Protein AF-A0A5Z5YJY0-F1 (afdb_monomer_lite)

Foldseek 3Di:
DPPPPPDPLVVVLVPDDFDDPPPDQPDDDDPDDDVVLLVCCCVFQSSNQWDADPVRDTGGDRRSHPVPCRNVVD

Sequence (74 aa):
MSSDNKVNVDVKLGVNKFYVDEGHPHIILRSSPDMQEFNKLIKACPAGLYKLDDAGNIHFDSAGCLECGTCRVL

InterPro domains:
  IPR012206 Ferredoxin-like, FixX [PIRSF036548] (4-74)
  IPR012206 Ferredoxin-like, FixX [PTHR43082] (5-74)

Structure (mmCIF, N/CA/C/O backbone):
data_AF-A0A5Z5YJY0-F1
#
_entry.id   AF-A0A5Z5YJY0-F1
#
loop_
_atom_site.group_PDB
_atom_site.id
_atom_site.type_symbol
_atom_site.label_atom_id
_atom_site.label_alt_id
_atom_site.label_comp_id
_atom_site.label_asym_id
_atom_site.label_entity_id
_atom_site.label_seq_id
_atom_site.pdbx_PDB_ins_code
_atom_site.Cartn_x
_atom_site.Cartn_y
_atom_site.Cartn_z
_atom_site.occupancy
_atom_site.B_iso_or_equiv
_atom_site.auth_seq_id
_atom_site.auth_comp_id
_atom_site.auth_asym_id
_atom_site.auth_atom_id
_atom_site.pdbx_PDB_model_num
ATOM 1 N N . MET A 1 1 ? 17.773 0.484 24.654 1.00 44.50 1 MET A N 1
ATOM 2 C CA . MET A 1 1 ? 18.137 1.110 23.369 1.00 44.50 1 MET A CA 1
ATOM 3 C C . MET A 1 1 ? 16.856 1.312 22.581 1.00 44.50 1 MET A C 1
ATOM 5 O O . MET A 1 1 ? 16.390 0.367 21.965 1.00 44.50 1 MET A O 1
ATOM 9 N N . SER A 1 2 ? 16.231 2.486 22.683 1.00 50.47 2 SER A N 1
ATOM 10 C CA . SER A 1 2 ? 15.101 2.821 21.810 1.00 50.47 2 SER A CA 1
ATOM 11 C C . SER A 1 2 ? 15.670 3.371 20.517 1.00 50.47 2 SER A C 1
ATOM 13 O O . SER A 1 2 ? 15.936 4.562 20.396 1.00 50.47 2 SER A O 1
ATOM 15 N N . SER A 1 3 ? 15.953 2.471 19.585 1.00 52.97 3 SER A N 1
ATOM 16 C CA . SER A 1 3 ? 16.267 2.824 18.209 1.00 52.97 3 SER A CA 1
ATOM 17 C C . SER A 1 3 ? 14.969 3.292 17.559 1.00 52.97 3 SER A C 1
ATOM 19 O O . SER A 1 3 ? 14.203 2.486 17.035 1.00 52.97 3 SER A O 1
ATOM 21 N N . ASP A 1 4 ? 14.721 4.598 17.589 1.00 63.19 4 ASP A N 1
ATOM 22 C CA . ASP A 1 4 ? 13.734 5.251 16.728 1.00 63.19 4 ASP A CA 1
ATOM 23 C C . ASP A 1 4 ? 14.274 5.298 15.286 1.00 63.19 4 ASP A C 1
ATOM 25 O O . ASP A 1 4 ? 14.552 6.344 14.711 1.00 63.19 4 ASP A O 1
ATOM 29 N N . ASN A 1 5 ? 14.544 4.115 14.728 1.00 66.25 5 ASN A N 1
ATOM 30 C CA . ASN A 1 5 ? 15.053 3.935 13.375 1.00 66.25 5 ASN A CA 1
ATOM 31 C C . ASN A 1 5 ? 13.907 3.417 12.503 1.00 66.25 5 ASN A C 1
ATOM 33 O O . ASN A 1 5 ? 13.939 2.300 11.979 1.00 66.25 5 ASN A O 1
ATOM 37 N N . LYS A 1 6 ? 12.829 4.206 12.438 1.00 79.06 6 LYS A N 1
ATOM 38 C CA . LYS A 1 6 ? 11.676 3.913 11.589 1.00 79.06 6 LYS A CA 1
ATOM 39 C C . LYS A 1 6 ? 12.153 3.906 10.139 1.00 79.06 6 LYS A C 1
ATOM 41 O O . LYS A 1 6 ? 12.520 4.937 9.584 1.00 79.06 6 LYS A O 1
ATOM 46 N N . VAL A 1 7 ? 12.170 2.723 9.532 1.00 86.62 7 VAL A N 1
ATOM 47 C CA . VAL A 1 7 ? 12.548 2.564 8.128 1.00 86.62 7 VAL A CA 1
ATOM 48 C C . VAL A 1 7 ? 11.563 3.348 7.267 1.00 86.62 7 VAL A C 1
ATOM 50 O O . VAL A 1 7 ? 10.365 3.068 7.278 1.00 86.62 7 VAL A O 1
ATOM 53 N N . ASN A 1 8 ? 12.074 4.307 6.497 1.00 91.38 8 ASN A N 1
ATOM 54 C CA . ASN A 1 8 ? 11.297 4.948 5.449 1.00 91.38 8 ASN A CA 1
ATOM 55 C C . ASN A 1 8 ? 11.218 3.993 4.248 1.00 91.38 8 ASN A C 1
ATOM 57 O O . ASN A 1 8 ? 12.194 3.807 3.519 1.00 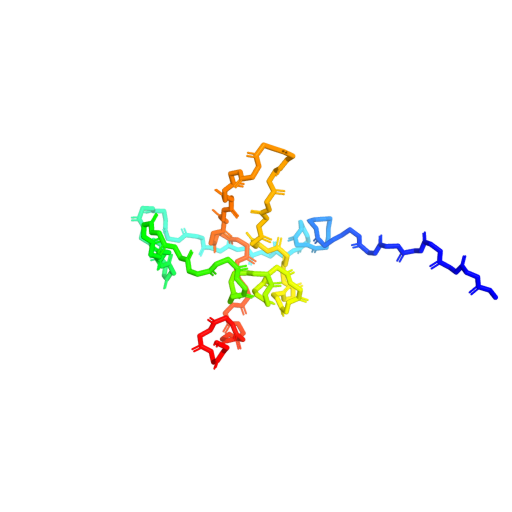91.38 8 ASN A O 1
ATOM 61 N N . VAL A 1 9 ? 10.066 3.343 4.093 1.00 93.81 9 VAL A N 1
ATOM 62 C CA . VAL A 1 9 ? 9.831 2.369 3.022 1.00 93.81 9 VAL A CA 1
ATOM 63 C C . VAL A 1 9 ? 9.776 3.048 1.653 1.00 93.81 9 VAL A C 1
ATOM 65 O O . VAL A 1 9 ? 10.303 2.480 0.703 1.00 93.81 9 VAL A O 1
ATOM 68 N N . ASP A 1 10 ? 9.270 4.282 1.557 1.00 92.69 10 ASP A N 1
ATOM 69 C CA . ASP A 1 10 ? 9.188 5.025 0.292 1.00 92.69 10 ASP A CA 1
ATOM 70 C C . ASP A 1 10 ? 10.594 5.216 -0.326 1.00 92.69 10 ASP A C 1
ATOM 72 O O . ASP A 1 10 ? 10.799 4.974 -1.514 1.00 92.69 10 ASP A O 1
ATOM 76 N N . VAL A 1 11 ? 11.608 5.528 0.497 1.00 95.19 11 VAL A N 1
ATOM 77 C CA . VAL A 1 11 ? 13.018 5.617 0.050 1.00 95.19 11 VAL A CA 1
ATOM 78 C C . VAL A 1 11 ? 13.541 4.270 -0.454 1.00 95.19 11 VAL A C 1
ATOM 80 O O . VAL A 1 11 ? 14.293 4.221 -1.426 1.00 95.19 11 VAL A O 1
ATOM 83 N N . LYS A 1 12 ? 13.149 3.165 0.191 1.00 94.75 12 LYS A N 1
ATOM 84 C CA . LYS A 1 12 ? 13.557 1.821 -0.237 1.00 94.75 12 LYS A CA 1
ATOM 85 C C . LYS A 1 12 ? 12.896 1.416 -1.548 1.00 94.75 12 LYS A C 1
ATOM 87 O O . LYS A 1 12 ? 13.566 0.833 -2.386 1.00 94.75 12 LYS A O 1
ATOM 92 N N . LEU A 1 13 ? 11.622 1.738 -1.744 1.00 96.00 13 LEU A N 1
ATOM 93 C CA . LEU A 1 13 ? 10.945 1.473 -3.013 1.00 96.00 13 LEU A CA 1
ATOM 94 C C . LEU A 1 13 ? 11.544 2.303 -4.154 1.00 96.00 13 LEU A C 1
ATOM 96 O O . LEU A 1 13 ? 11.563 1.837 -5.286 1.00 96.00 13 LEU A O 1
ATOM 100 N N . GLY A 1 14 ? 12.107 3.481 -3.867 1.00 95.88 14 GLY A N 1
ATOM 101 C CA . GLY A 1 14 ? 12.766 4.324 -4.869 1.00 95.88 14 GLY A CA 1
ATOM 102 C C . GLY A 1 14 ? 13.968 3.686 -5.581 1.00 95.88 14 GLY A C 1
ATOM 103 O O . GLY A 1 14 ? 14.341 4.155 -6.653 1.00 95.88 14 GLY A O 1
ATOM 104 N N . VAL A 1 15 ? 14.570 2.620 -5.032 1.00 96.44 15 VAL A N 1
ATOM 105 C CA . VAL A 1 15 ? 15.639 1.863 -5.719 1.00 96.44 15 VAL A CA 1
ATOM 106 C C . VAL A 1 15 ? 15.119 0.666 -6.521 1.00 96.44 15 VAL A C 1
ATOM 108 O O . VAL A 1 15 ? 15.878 0.049 -7.270 1.00 96.44 15 VAL A O 1
ATOM 111 N N . ASN A 1 16 ? 13.839 0.322 -6.380 1.00 96.12 16 ASN A N 1
ATOM 112 C CA . ASN A 1 16 ? 13.205 -0.732 -7.157 1.00 96.12 16 ASN A CA 1
ATOM 113 C C . ASN A 1 16 ? 12.825 -0.206 -8.548 1.00 96.12 16 ASN A C 1
ATOM 115 O O . ASN A 1 16 ? 12.435 0.946 -8.724 1.00 96.12 16 ASN A O 1
ATOM 119 N N . LYS A 1 17 ? 12.904 -1.083 -9.552 1.00 96.56 17 LYS A N 1
ATOM 120 C CA . LYS A 1 17 ? 12.415 -0.796 -10.901 1.00 96.56 17 LYS A CA 1
ATOM 121 C C . LYS A 1 17 ? 11.007 -1.357 -11.057 1.00 96.56 17 LYS A C 1
ATOM 123 O O . LYS A 1 17 ? 10.832 -2.571 -10.993 1.00 96.56 17 LYS A O 1
ATOM 128 N N . PHE A 1 18 ? 10.044 -0.481 -11.311 1.00 95.88 18 PHE A N 1
ATOM 129 C CA . PHE A 1 18 ? 8.659 -0.849 -11.588 1.00 95.88 18 PHE A CA 1
ATOM 130 C C . PHE A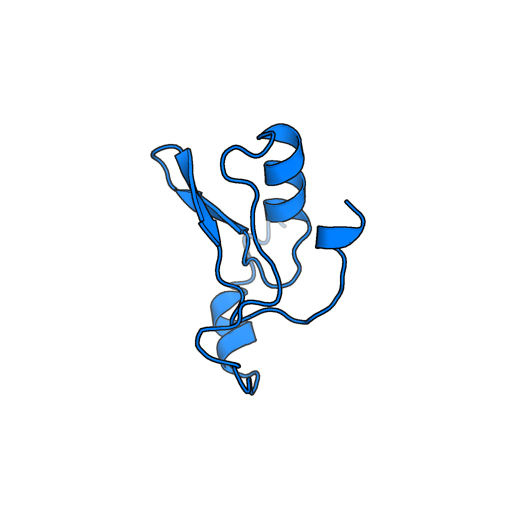 1 18 ? 8.325 -0.597 -13.058 1.00 95.88 18 PHE A C 1
ATOM 132 O O . PHE A 1 18 ? 8.776 0.384 -13.650 1.00 95.88 18 PHE A O 1
ATOM 139 N N . TYR A 1 19 ? 7.527 -1.492 -13.632 1.00 96.06 19 TYR A N 1
ATOM 140 C CA . TYR A 1 19 ? 6.859 -1.294 -14.912 1.00 96.06 19 TYR A CA 1
ATOM 141 C C . TYR A 1 19 ? 5.366 -1.274 -14.618 1.00 96.06 19 TYR A C 1
ATOM 143 O O . TYR A 1 19 ? 4.768 -2.318 -14.374 1.00 96.06 19 TYR A O 1
ATOM 151 N N . VAL A 1 20 ? 4.803 -0.074 -14.539 1.00 95.19 20 VAL A N 1
ATOM 152 C CA . VAL A 1 20 ? 3.418 0.128 -14.114 1.00 95.19 20 VAL A CA 1
ATOM 153 C C . VAL A 1 20 ? 2.502 0.040 -15.332 1.00 95.19 20 VAL A C 1
ATOM 155 O O . VAL A 1 20 ? 2.756 0.697 -16.340 1.00 95.19 20 VAL A O 1
ATOM 158 N N . ASP A 1 21 ? 1.441 -0.761 -15.234 1.00 95.38 21 ASP A N 1
ATOM 159 C CA . ASP A 1 21 ? 0.343 -0.764 -16.206 1.00 95.38 21 ASP A CA 1
ATOM 160 C C . ASP A 1 21 ? -0.617 0.389 -15.882 1.00 95.38 21 ASP A C 1
ATOM 162 O O . ASP A 1 21 ? -1.535 0.281 -15.062 1.00 95.38 21 ASP A O 1
ATOM 166 N N . GLU A 1 22 ? -0.319 1.552 -16.454 1.00 93.06 22 GLU A N 1
ATOM 167 C CA . GLU A 1 22 ? -1.067 2.779 -16.201 1.00 93.06 22 GLU A CA 1
ATOM 168 C C . GLU A 1 22 ? -2.545 2.623 -16.594 1.00 93.06 22 GLU A C 1
ATOM 170 O O . GLU A 1 22 ? -2.886 2.192 -17.693 1.00 93.06 22 GLU A O 1
ATOM 175 N N . GLY A 1 23 ? -3.444 2.998 -15.682 1.00 93.25 23 GLY A N 1
ATOM 176 C CA . GLY A 1 23 ? -4.892 2.874 -15.882 1.00 93.25 23 GLY A CA 1
ATOM 177 C C . GLY A 1 23 ? -5.480 1.499 -15.547 1.00 93.25 23 GLY A C 1
ATOM 178 O O . GLY A 1 23 ? -6.702 1.393 -15.450 1.00 93.25 23 GLY A O 1
ATOM 179 N N . HIS A 1 24 ? -4.653 0.482 -15.275 1.00 94.94 24 HIS A N 1
ATOM 180 C CA . HIS A 1 24 ? -5.102 -0.872 -14.929 1.00 94.94 24 HIS A CA 1
ATOM 181 C C . HIS A 1 24 ? -4.576 -1.314 -13.549 1.00 94.94 24 HIS A C 1
ATOM 183 O O . HIS A 1 24 ? -3.723 -2.200 -13.444 1.00 94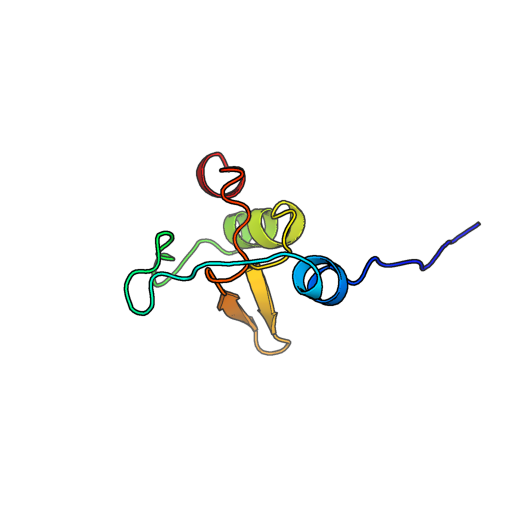.94 24 HIS A O 1
ATOM 189 N N . PRO A 1 25 ? -5.071 -0.719 -12.444 1.00 95.25 25 PRO A N 1
ATOM 190 C CA . PRO A 1 25 ? -4.654 -1.121 -11.107 1.00 95.25 25 PRO A CA 1
ATOM 191 C C . PRO A 1 25 ? -5.083 -2.566 -10.813 1.00 95.25 25 PRO A C 1
ATOM 193 O O . PRO A 1 25 ? -6.256 -2.923 -10.918 1.00 95.25 25 PRO A O 1
ATOM 196 N N . HIS A 1 26 ? -4.136 -3.397 -10.378 1.00 95.69 26 HIS A N 1
ATOM 197 C CA . HIS A 1 26 ? -4.384 -4.806 -10.046 1.00 95.69 26 HIS A CA 1
ATOM 198 C C . HIS A 1 26 ? -5.018 -5.005 -8.654 1.00 95.69 26 HIS A C 1
ATOM 200 O O . HIS A 1 26 ? -5.422 -6.115 -8.306 1.00 95.69 26 HIS A O 1
ATOM 206 N N . ILE A 1 27 ? -5.116 -3.943 -7.847 1.00 96.69 27 ILE A N 1
ATOM 207 C CA . ILE A 1 27 ? -5.831 -3.917 -6.565 1.00 96.69 27 ILE A CA 1
ATOM 208 C C . ILE A 1 27 ? -6.853 -2.786 -6.612 1.00 96.69 27 ILE A C 1
ATOM 210 O O . ILE A 1 27 ? -6.504 -1.634 -6.864 1.00 96.69 27 ILE A O 1
ATOM 214 N N . ILE A 1 28 ? -8.109 -3.116 -6.314 1.00 94.88 28 ILE A N 1
ATOM 215 C CA . ILE A 1 28 ? -9.219 -2.165 -6.236 1.00 94.88 28 ILE A CA 1
ATOM 216 C C . ILE A 1 28 ? -9.764 -2.205 -4.811 1.00 94.88 28 ILE A C 1
ATOM 218 O O . ILE A 1 28 ? -10.202 -3.254 -4.333 1.00 94.88 28 ILE A O 1
ATOM 222 N N . LEU A 1 29 ? -9.734 -1.063 -4.124 1.00 94.19 29 LEU A N 1
ATOM 223 C CA . LEU A 1 29 ? -10.319 -0.949 -2.791 1.00 94.19 29 LEU A CA 1
ATOM 224 C C . LEU A 1 29 ? -11.846 -0.921 -2.868 1.00 94.19 29 LEU A C 1
ATOM 226 O O . LEU A 1 29 ? -12.436 -0.380 -3.804 1.00 94.19 29 LEU A O 1
ATOM 230 N N . ARG A 1 30 ? -12.499 -1.460 -1.836 1.00 93.19 30 ARG A N 1
ATOM 231 C CA . ARG A 1 30 ? -13.935 -1.236 -1.635 1.00 93.19 30 ARG A CA 1
ATOM 232 C C . ARG A 1 30 ? -14.178 0.247 -1.347 1.00 93.19 30 ARG A C 1
ATOM 234 O O . ARG A 1 30 ? -13.376 0.874 -0.666 1.00 93.19 30 ARG A O 1
ATOM 241 N N . SER A 1 31 ? -15.309 0.780 -1.807 1.00 91.69 31 SER A N 1
ATOM 242 C CA . SER A 1 31 ? -15.692 2.187 -1.604 1.00 91.69 31 SER A CA 1
ATOM 243 C C . SER A 1 31 ? -15.858 2.577 -0.131 1.00 91.69 31 SER A C 1
ATOM 245 O O . SER A 1 31 ? -15.602 3.718 0.234 1.00 91.69 31 SER A O 1
ATOM 247 N N . SER A 1 32 ? -16.266 1.632 0.718 1.00 93.00 32 SER A N 1
ATOM 248 C CA . SER A 1 32 ? -16.363 1.802 2.169 1.00 93.00 32 SER A CA 1
ATOM 249 C C . SER A 1 32 ? -15.806 0.547 2.850 1.00 93.00 32 SER A C 1
ATOM 251 O O . SER A 1 32 ? -16.545 -0.417 3.071 1.00 93.00 32 SER A O 1
ATOM 253 N N . PRO A 1 33 ? -14.480 0.474 3.065 1.00 94.06 33 PRO A N 1
ATOM 254 C CA . PRO A 1 33 ? -13.861 -0.667 3.723 1.00 94.06 33 PRO A CA 1
ATOM 255 C C . PRO A 1 33 ? -14.103 -0.617 5.235 1.00 94.06 33 PRO A C 1
ATOM 257 O O . PRO A 1 33 ? -14.224 0.456 5.826 1.00 94.06 33 PRO A O 1
ATOM 260 N N . ASP A 1 34 ? -14.132 -1.787 5.873 1.00 95.50 34 ASP A N 1
ATOM 261 C CA . ASP A 1 34 ? -14.105 -1.857 7.332 1.00 95.50 34 ASP A CA 1
ATOM 262 C C . ASP A 1 34 ? -12.768 -1.308 7.853 1.00 95.50 34 ASP A C 1
ATOM 264 O O . ASP A 1 34 ? -11.691 -1.729 7.421 1.00 95.50 34 ASP A O 1
ATOM 268 N N . MET A 1 35 ? -12.827 -0.355 8.782 1.00 95.31 35 MET A N 1
ATOM 269 C CA . MET A 1 35 ? -11.632 0.348 9.251 1.00 95.31 35 MET A CA 1
ATOM 270 C C . MET A 1 35 ? -10.738 -0.512 10.148 1.00 95.31 35 MET A C 1
ATOM 272 O O . MET A 1 35 ? -9.539 -0.242 10.242 1.00 95.31 35 MET A O 1
ATOM 276 N N . GLN A 1 36 ? -11.269 -1.544 10.810 1.00 96.00 36 GLN A N 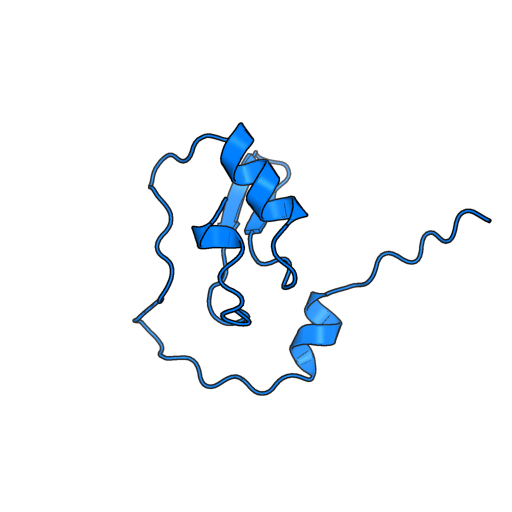1
ATOM 277 C CA . GLN A 1 36 ? -10.437 -2.468 11.582 1.00 96.00 36 GLN A CA 1
ATOM 278 C C . GLN A 1 36 ? -9.617 -3.343 10.635 1.00 96.00 36 GLN A C 1
ATOM 280 O O . GLN A 1 36 ? -8.412 -3.500 10.845 1.00 96.00 36 GLN A O 1
ATOM 285 N N . GLU A 1 37 ? -10.236 -3.830 9.559 1.00 96.06 37 GLU A N 1
ATOM 286 C CA . GLU A 1 37 ? -9.544 -4.576 8.506 1.00 96.06 37 GLU A CA 1
ATOM 287 C C . GLU A 1 37 ? -8.536 -3.696 7.756 1.00 96.06 37 GLU A C 1
ATOM 289 O O . GLU A 1 37 ? -7.377 -4.080 7.592 1.00 96.06 37 GLU A O 1
ATOM 294 N N . PHE A 1 38 ? -8.906 -2.461 7.402 1.00 97.00 38 PHE A N 1
ATOM 295 C CA . PHE A 1 38 ? -7.993 -1.530 6.733 1.00 97.00 38 PHE A CA 1
ATOM 296 C C . PHE A 1 38 ? -6.743 -1.237 7.579 1.00 97.00 38 PHE A C 1
ATOM 298 O O . PHE A 1 38 ? -5.621 -1.227 7.071 1.00 97.00 38 PHE A O 1
ATOM 305 N N . ASN A 1 39 ? -6.901 -1.091 8.898 1.00 96.81 39 ASN A N 1
ATOM 306 C CA . ASN A 1 39 ? -5.774 -0.914 9.815 1.00 96.81 39 ASN A CA 1
ATOM 307 C C . ASN A 1 39 ? -4.812 -2.114 9.844 1.00 96.81 39 ASN A C 1
ATOM 309 O O . ASN A 1 39 ? -3.621 -1.926 10.115 1.00 96.81 39 ASN A O 1
ATOM 313 N N . LYS A 1 40 ? -5.278 -3.339 9.557 1.00 97.81 40 LYS A N 1
ATOM 314 C CA . LYS A 1 40 ? -4.378 -4.488 9.368 1.00 97.81 40 LYS A CA 1
ATOM 315 C C . LYS A 1 40 ? -3.538 -4.303 8.108 1.00 97.81 40 LYS A C 1
ATOM 317 O O . LYS A 1 40 ? -2.332 -4.524 8.166 1.00 97.81 40 LYS A O 1
ATOM 322 N N . LEU A 1 41 ? -4.133 -3.827 7.013 1.00 97.81 41 LEU A N 1
ATOM 323 C CA . LEU A 1 41 ? -3.428 -3.578 5.750 1.00 97.81 41 LEU A CA 1
ATOM 324 C C . LEU A 1 41 ? -2.327 -2.517 5.895 1.00 97.81 41 LEU A C 1
ATOM 326 O O . LEU A 1 41 ? -1.215 -2.744 5.419 1.00 97.81 41 LEU A O 1
ATOM 330 N N . ILE A 1 42 ? -2.591 -1.421 6.621 1.00 96.81 42 ILE A N 1
ATOM 331 C CA . ILE A 1 42 ? -1.587 -0.378 6.929 1.00 96.81 42 ILE A CA 1
ATOM 332 C C . ILE A 1 42 ? -0.361 -0.982 7.624 1.00 96.81 42 ILE A C 1
ATOM 334 O O . ILE A 1 42 ? 0.777 -0.644 7.307 1.00 96.81 42 ILE A O 1
ATOM 338 N N . LYS A 1 43 ? -0.585 -1.889 8.582 1.00 95.94 43 LYS A N 1
ATOM 339 C CA . LYS A 1 43 ? 0.487 -2.504 9.379 1.00 95.94 43 LYS A CA 1
ATOM 340 C C . LYS A 1 43 ? 1.201 -3.639 8.648 1.00 95.94 43 LYS A C 1
ATOM 342 O O . LYS A 1 43 ? 2.379 -3.870 8.900 1.00 95.94 43 LYS A O 1
ATOM 347 N N . ALA A 1 44 ? 0.482 -4.376 7.806 1.00 97.12 44 ALA A N 1
ATOM 348 C CA . ALA A 1 44 ? 0.959 -5.625 7.223 1.00 97.12 44 ALA A CA 1
ATOM 349 C C . ALA A 1 44 ? 1.533 -5.474 5.811 1.00 97.12 44 ALA A C 1
ATOM 351 O O . ALA A 1 44 ? 2.289 -6.340 5.374 1.00 97.12 44 ALA A O 1
ATOM 352 N N . CYS A 1 45 ? 1.181 -4.416 5.074 1.00 97.75 45 CYS A N 1
ATOM 353 C CA . CYS A 1 45 ? 1.725 -4.194 3.740 1.00 97.75 45 CYS A CA 1
ATOM 354 C C . CYS A 1 45 ? 3.235 -3.903 3.824 1.00 97.75 45 CYS A C 1
ATOM 356 O O . CYS A 1 45 ? 3.618 -2.855 4.347 1.00 97.75 45 CYS A O 1
ATOM 358 N N . PRO A 1 46 ? 4.109 -4.760 3.263 1.00 96.75 46 PRO A N 1
ATOM 359 C CA . PRO A 1 46 ? 5.557 -4.560 3.359 1.00 96.75 46 PRO A CA 1
ATOM 360 C C . PRO A 1 46 ? 6.047 -3.337 2.569 1.00 96.75 46 PRO A C 1
ATOM 362 O O . PRO A 1 46 ? 7.124 -2.820 2.849 1.00 96.75 46 PRO A O 1
ATOM 365 N N . ALA A 1 47 ? 5.255 -2.875 1.599 1.00 97.44 47 ALA A N 1
ATOM 366 C CA . ALA A 1 47 ? 5.514 -1.683 0.798 1.00 97.44 4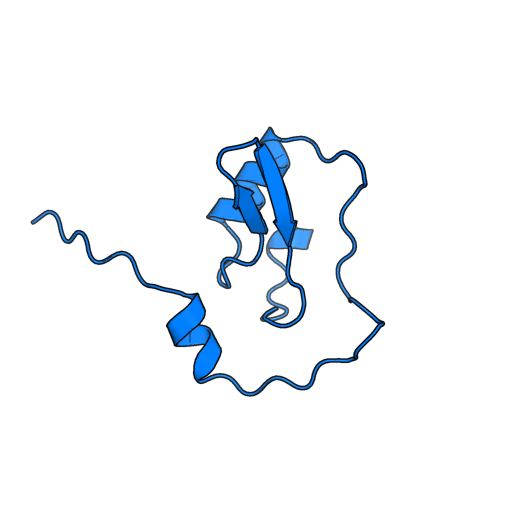7 ALA A CA 1
ATOM 367 C C . ALA A 1 47 ? 4.874 -0.407 1.386 1.00 97.44 47 ALA A C 1
ATOM 369 O O . ALA A 1 47 ? 5.077 0.674 0.852 1.00 97.44 47 ALA A O 1
ATOM 370 N N . GLY A 1 48 ? 4.102 -0.506 2.477 1.00 96.25 48 GLY A N 1
ATOM 371 C CA . GLY A 1 48 ? 3.509 0.663 3.140 1.00 96.25 48 GLY A CA 1
ATOM 372 C C . GLY A 1 48 ? 2.520 1.462 2.280 1.00 96.25 48 GLY A C 1
ATOM 373 O O . GLY A 1 48 ? 2.396 2.671 2.455 1.00 96.25 48 GLY A O 1
ATOM 374 N N . LEU A 1 49 ? 1.830 0.803 1.346 1.00 97.19 49 LEU A N 1
ATOM 375 C CA . LEU A 1 49 ? 1.007 1.466 0.322 1.00 97.19 49 LEU A CA 1
ATOM 376 C C . LEU A 1 49 ? -0.388 1.864 0.805 1.00 97.19 49 LEU A C 1
ATOM 378 O O . LEU A 1 49 ? -1.046 2.660 0.151 1.00 97.19 49 LEU A O 1
ATOM 382 N N . TYR A 1 50 ? -0.841 1.313 1.930 1.00 97.31 50 TYR A N 1
ATOM 383 C CA . TYR A 1 50 ? -2.110 1.660 2.567 1.00 97.31 50 TYR A CA 1
ATOM 384 C C . TYR A 1 50 ? -1.830 2.721 3.629 1.00 97.31 50 TYR A C 1
ATOM 386 O O . TYR A 1 50 ? -1.095 2.453 4.582 1.00 97.31 50 TYR A O 1
ATOM 394 N N . LYS A 1 51 ? -2.387 3.923 3.464 1.00 95.50 51 LYS A N 1
ATOM 395 C CA . LYS A 1 51 ? -2.157 5.068 4.355 1.00 95.50 51 LYS A CA 1
ATOM 396 C C . LYS A 1 51 ? -3.499 5.688 4.772 1.00 95.50 51 LYS A C 1
ATOM 398 O O . LYS A 1 51 ? -4.475 5.645 4.025 1.00 95.50 51 LYS A O 1
ATOM 403 N N . LEU A 1 52 ? -3.535 6.249 5.977 1.00 95.88 52 LEU A N 1
ATOM 404 C CA . LEU A 1 52 ? -4.597 7.139 6.451 1.00 95.88 52 LEU A CA 1
ATOM 405 C C . LEU A 1 52 ? -3.970 8.501 6.714 1.00 95.88 52 LEU A C 1
ATOM 407 O O . LEU A 1 52 ? -2.883 8.557 7.292 1.00 95.88 52 LEU A O 1
ATOM 411 N N . ASP A 1 53 ? -4.634 9.567 6.284 1.00 94.12 53 ASP A N 1
ATOM 412 C CA . ASP A 1 53 ? -4.252 10.920 6.688 1.00 94.12 53 ASP A CA 1
ATOM 413 C C . ASP A 1 53 ? -4.889 11.316 8.030 1.00 94.12 53 ASP A C 1
ATOM 415 O O . ASP A 1 53 ? -5.723 10.596 8.588 1.00 94.12 53 ASP A O 1
ATOM 419 N N . ASP A 1 54 ? -4.495 12.478 8.552 1.00 94.19 54 ASP A N 1
ATOM 420 C CA . ASP A 1 54 ? -4.973 12.990 9.843 1.00 94.19 54 ASP A CA 1
ATOM 421 C C . ASP A 1 54 ? -6.480 13.311 9.849 1.00 94.19 54 ASP A C 1
ATOM 423 O O . ASP A 1 54 ? -7.095 13.385 10.912 1.00 94.19 54 ASP A O 1
ATOM 427 N N . ALA A 1 55 ? -7.092 13.483 8.672 1.00 95.06 55 ALA A N 1
ATOM 428 C CA . ALA A 1 55 ? -8.531 13.678 8.510 1.00 95.06 55 ALA A CA 1
ATOM 429 C C . ALA A 1 55 ? -9.301 12.348 8.379 1.00 95.06 55 ALA A C 1
ATOM 431 O O . ALA A 1 55 ? -10.530 12.352 8.302 1.00 95.06 55 ALA A O 1
ATOM 432 N N . GLY A 1 56 ? -8.597 11.211 8.383 1.00 91.31 56 GLY A N 1
ATOM 433 C CA . GLY A 1 56 ? -9.171 9.876 8.258 1.00 91.31 56 GLY A CA 1
ATOM 434 C C . GLY A 1 56 ? -9.443 9.442 6.817 1.00 91.31 56 GLY A C 1
ATOM 435 O O . GLY A 1 56 ? -10.104 8.421 6.622 1.00 91.31 56 GLY A O 1
ATOM 436 N N . ASN A 1 57 ? -8.950 10.168 5.806 1.00 94.12 57 ASN A N 1
ATOM 437 C CA . ASN A 1 57 ? -9.101 9.737 4.420 1.00 94.12 57 ASN A CA 1
ATOM 438 C C . ASN A 1 57 ? -8.120 8.613 4.096 1.00 94.12 57 ASN A C 1
ATOM 440 O O . ASN A 1 57 ? -6.953 8.622 4.500 1.00 94.12 57 ASN A O 1
ATOM 444 N N . ILE A 1 58 ? -8.613 7.656 3.317 1.00 95.81 58 ILE A N 1
ATOM 445 C CA . ILE A 1 58 ? -7.849 6.513 2.833 1.00 95.81 58 ILE A CA 1
ATOM 446 C C . ILE A 1 58 ? -7.042 6.915 1.603 1.00 95.81 58 ILE A C 1
ATOM 448 O O . ILE A 1 58 ? -7.590 7.427 0.629 1.00 95.81 58 ILE A O 1
ATOM 452 N N . HIS A 1 59 ? -5.754 6.585 1.632 1.00 95.56 59 HIS A N 1
ATOM 453 C CA . HIS A 1 59 ? -4.836 6.715 0.507 1.00 95.56 59 HIS A CA 1
ATOM 454 C C . HIS A 1 59 ? -4.257 5.346 0.160 1.00 95.56 59 HIS A C 1
ATOM 456 O O . HIS A 1 59 ? -3.855 4.582 1.045 1.00 95.56 59 HIS A O 1
ATOM 462 N N . PHE A 1 60 ? -4.211 5.037 -1.133 1.00 96.25 60 PHE A N 1
ATOM 463 C CA . PHE A 1 60 ? -3.632 3.800 -1.641 1.00 96.25 60 PHE A CA 1
ATOM 464 C C . PHE A 1 60 ? -2.952 4.021 -2.987 1.00 96.25 60 PHE A C 1
ATOM 466 O O . PHE A 1 60 ? -3.533 4.638 -3.877 1.00 96.25 60 PHE A O 1
ATOM 473 N N . ASP A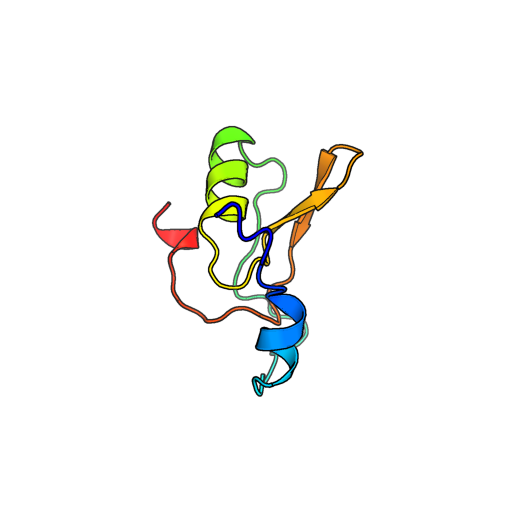 1 61 ? -1.741 3.485 -3.128 1.00 95.00 61 ASP A N 1
ATOM 474 C CA . ASP A 1 61 ? -0.972 3.531 -4.369 1.00 95.00 61 ASP A CA 1
ATOM 475 C C . ASP A 1 61 ? -0.534 2.121 -4.781 1.00 95.00 61 ASP A C 1
ATOM 477 O O . ASP A 1 61 ? 0.316 1.501 -4.145 1.00 95.00 61 ASP A O 1
ATOM 481 N N . SER A 1 62 ? -1.121 1.600 -5.858 1.00 95.25 62 SER A N 1
ATOM 482 C CA . SER A 1 62 ? -0.780 0.270 -6.376 1.00 95.25 62 SER A CA 1
ATOM 483 C C . SER A 1 62 ? 0.528 0.227 -7.176 1.00 95.25 62 SER A C 1
ATOM 485 O O . SER A 1 62 ? 1.051 -0.865 -7.396 1.00 95.25 62 SER A O 1
ATOM 487 N N . ALA A 1 63 ? 1.089 1.374 -7.581 1.00 95.06 63 ALA A N 1
ATOM 488 C CA . ALA A 1 63 ? 2.282 1.428 -8.427 1.00 95.06 63 ALA A CA 1
ATOM 489 C C . ALA A 1 63 ? 3.536 0.880 -7.723 1.00 95.06 63 ALA A C 1
ATOM 491 O O . ALA A 1 63 ? 4.392 0.279 -8.365 1.00 95.06 63 ALA A O 1
ATOM 492 N N . GLY A 1 64 ? 3.622 1.036 -6.397 1.00 96.19 64 GLY A N 1
ATOM 493 C CA . GLY A 1 64 ? 4.708 0.493 -5.574 1.00 96.19 64 GLY A CA 1
ATOM 494 C C . GLY A 1 64 ? 4.479 -0.939 -5.073 1.00 96.19 64 GLY A C 1
ATOM 495 O O . GLY A 1 64 ? 5.207 -1.400 -4.189 1.00 96.19 64 GLY A O 1
ATOM 496 N N . CYS A 1 65 ? 3.439 -1.636 -5.551 1.00 97.31 65 CYS A N 1
ATOM 497 C CA . CYS A 1 65 ? 3.094 -2.976 -5.078 1.00 97.31 65 CYS A CA 1
ATOM 498 C C . CYS A 1 65 ? 4.210 -3.980 -5.376 1.00 97.31 65 CYS A C 1
ATOM 500 O O . CYS A 1 65 ? 4.706 -4.080 -6.492 1.00 97.31 65 CYS A O 1
ATOM 502 N N . LEU A 1 66 ? 4.573 -4.769 -4.363 1.00 97.31 66 LEU A N 1
ATOM 503 C CA . LEU A 1 66 ? 5.545 -5.860 -4.491 1.00 97.31 66 LEU A CA 1
ATOM 504 C C . LEU A 1 66 ? 4.892 -7.203 -4.845 1.00 97.31 66 LEU A C 1
ATOM 506 O O . LEU A 1 66 ? 5.542 -8.237 -4.749 1.00 97.31 66 LEU A O 1
ATOM 510 N N . GLU A 1 67 ? 3.588 -7.209 -5.132 1.00 97.25 67 GLU A N 1
ATOM 511 C CA . GLU A 1 67 ? 2.810 -8.406 -5.489 1.00 97.25 67 GLU A CA 1
ATOM 512 C C . GLU A 1 67 ? 2.891 -9.562 -4.467 1.00 97.25 67 GLU A C 1
ATOM 514 O O . GLU A 1 67 ? 2.586 -10.713 -4.760 1.00 97.25 67 GLU A O 1
ATOM 519 N N . CYS A 1 68 ? 3.238 -9.260 -3.210 1.00 97.94 68 CYS A N 1
ATOM 520 C CA . CYS A 1 68 ? 3.416 -10.260 -2.149 1.00 97.94 68 CYS A CA 1
ATOM 521 C C . CYS A 1 68 ? 2.124 -10.987 -1.722 1.00 97.94 68 CYS A C 1
ATOM 523 O O . CYS A 1 68 ? 2.184 -12.028 -1.075 1.00 97.94 68 CYS A O 1
ATOM 525 N N . GLY A 1 69 ? 0.949 -10.429 -2.033 1.00 97.62 69 GLY A N 1
ATOM 526 C CA . GLY A 1 69 ? -0.352 -11.036 -1.737 1.00 97.62 69 GLY A CA 1
ATOM 527 C C . GLY A 1 69 ? -0.840 -10.937 -0.285 1.00 97.62 69 GLY A C 1
ATOM 528 O O . GLY A 1 69 ? -1.977 -11.327 -0.031 1.00 97.62 69 GLY A O 1
ATOM 529 N N . THR A 1 70 ? -0.067 -10.377 0.658 1.00 98.19 70 THR A N 1
ATOM 530 C CA . THR A 1 70 ? -0.472 -10.236 2.078 1.00 98.19 70 THR A CA 1
ATOM 531 C C . THR A 1 70 ? -1.841 -9.572 2.232 1.00 98.19 70 THR A C 1
ATOM 533 O O . THR A 1 70 ? -2.690 -10.054 2.972 1.00 98.19 70 THR A O 1
ATOM 536 N N . CYS A 1 71 ? -2.082 -8.500 1.477 1.00 97.44 71 CYS A N 1
ATOM 537 C CA . CYS A 1 71 ? -3.332 -7.740 1.501 1.00 97.44 71 CYS A CA 1
ATOM 538 C C . CYS A 1 71 ? -4.554 -8.482 0.941 1.00 97.44 71 CYS A C 1
ATOM 540 O O . CYS A 1 71 ? -5.670 -8.036 1.157 1.00 97.44 71 CYS A O 1
ATOM 542 N N . ARG A 1 72 ? -4.354 -9.585 0.211 1.00 96.44 72 ARG A N 1
ATOM 543 C CA . ARG A 1 72 ? -5.442 -10.443 -0.280 1.00 96.44 72 ARG A CA 1
ATOM 544 C C . ARG A 1 72 ? -5.833 -11.509 0.745 1.00 96.44 72 ARG A C 1
ATOM 546 O O . ARG A 1 72 ? -6.940 -12.028 0.688 1.00 96.44 72 ARG A O 1
ATOM 553 N N . VAL A 1 73 ? -4.882 -11.921 1.584 1.00 96.88 73 VAL A N 1
ATOM 554 C CA . VAL A 1 73 ? -5.063 -13.022 2.545 1.00 96.88 73 VAL A CA 1
ATOM 555 C C . VAL A 1 73 ? -5.673 -12.530 3.855 1.00 96.88 73 VAL A C 1
ATOM 557 O O . VAL A 1 73 ? -6.421 -13.278 4.480 1.00 96.88 73 VAL A O 1
ATOM 560 N N . LEU A 1 74 ? -5.320 -11.310 4.265 1.00 92.44 74 LEU A N 1
ATOM 561 C CA . LEU A 1 74 ? -5.938 -10.611 5.393 1.00 92.44 74 LEU A CA 1
ATOM 562 C C . LEU A 1 74 ? -7.341 -10.132 5.021 1.00 92.44 74 LEU A C 1
ATOM 564 O O . LEU A 1 74 ? -8.233 -10.316 5.874 1.00 92.44 74 LEU A O 1
#

pLDDT: mean 92.53, std 10.54, range [44.5, 98.19]

Organism: Salmonella typhimurium (NCBI:txid90371)

Secondary structure (DSSP, 8-state):
--------HHHHHTTS-----TT--S----SS--HHHHHHHHHH-TT--EEE-TT--EEE-STT-----HHHH-

Radius of gyration: 13.52 Å; chains: 1; bounding box: 34×27×40 Å